Protein AF-A0A6G5R2A5-F1 (afdb_monomer_lite)

Sequence (78 aa):
MKLTFEIENEVDLVDEIIPALNAISHITHALPYHTKGVGINHNRDCETHYFLSCLIDDIADEIKAYADRKTKEAKEIK

Structure (mmCIF, N/CA/C/O backbone):
data_AF-A0A6G5R2A5-F1
#
_entry.id   AF-A0A6G5R2A5-F1
#
loop_
_atom_site.group_PDB
_atom_site.id
_atom_site.type_symbol
_atom_site.label_atom_id
_atom_site.label_alt_id
_atom_site.label_comp_id
_atom_site.label_asym_id
_atom_site.label_entity_id
_atom_site.label_seq_id
_atom_site.pdbx_PDB_ins_code
_atom_site.Cartn_x
_atom_site.Cartn_y
_atom_site.Cartn_z
_atom_site.occupancy
_atom_site.B_iso_or_equiv
_atom_site.auth_seq_id
_atom_site.auth_comp_id
_atom_site.auth_asym_id
_atom_site.auth_atom_id
_atom_site.pdbx_PDB_model_num
ATOM 1 N N . MET A 1 1 ? -2.893 12.534 -7.344 1.00 59.09 1 MET A N 1
ATOM 2 C CA . MET A 1 1 ? -3.811 11.477 -7.816 1.00 59.09 1 MET A CA 1
ATOM 3 C C . MET A 1 1 ? -4.107 10.621 -6.605 1.00 59.09 1 MET A C 1
ATOM 5 O O . MET A 1 1 ? -3.152 10.354 -5.895 1.00 59.09 1 MET A O 1
ATOM 9 N N . LYS A 1 2 ? -5.370 10.285 -6.338 1.00 65.12 2 LYS A N 1
ATOM 10 C CA . LYS A 1 2 ? -5.742 9.406 -5.228 1.00 6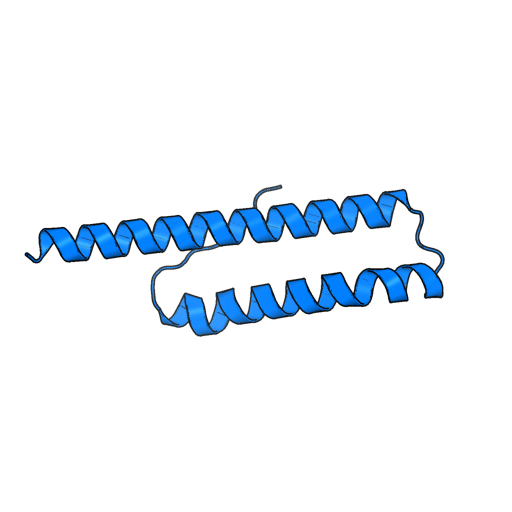5.12 2 LYS A CA 1
ATOM 11 C C . LYS A 1 2 ? -6.308 8.125 -5.819 1.00 65.12 2 LYS A C 1
ATOM 13 O O . LYS A 1 2 ? -7.250 8.209 -6.608 1.00 65.12 2 LYS A O 1
ATOM 18 N N . LEU A 1 3 ? -5.700 6.990 -5.507 1.00 71.06 3 LEU A N 1
ATOM 19 C CA . LEU A 1 3 ? -6.264 5.683 -5.817 1.00 71.06 3 LEU A CA 1
ATOM 20 C C . LEU A 1 3 ? -7.108 5.244 -4.627 1.00 71.06 3 LEU A C 1
ATOM 22 O O . LEU A 1 3 ? -6.701 5.354 -3.475 1.00 71.06 3 LEU A O 1
ATOM 26 N N . THR A 1 4 ? -8.333 4.823 -4.910 1.00 71.88 4 THR A N 1
ATOM 27 C CA . THR A 1 4 ? -9.266 4.346 -3.895 1.00 71.88 4 THR A CA 1
ATOM 28 C C . THR A 1 4 ? -9.081 2.848 -3.730 1.00 71.88 4 THR A C 1
ATOM 30 O O . THR A 1 4 ? -9.298 2.096 -4.679 1.00 71.88 4 THR A O 1
ATOM 33 N N . PHE A 1 5 ? -8.678 2.448 -2.531 1.00 79.44 5 PHE A N 1
ATOM 34 C CA . PHE A 1 5 ? -8.726 1.072 -2.059 1.00 79.44 5 PHE A CA 1
ATOM 35 C C . PHE A 1 5 ? -9.928 0.953 -1.127 1.00 79.44 5 PHE A C 1
ATOM 37 O O . PHE A 1 5 ? -10.222 1.896 -0.395 1.00 79.44 5 PHE A O 1
ATOM 44 N N . GLU A 1 6 ? -10.621 -0.177 -1.158 1.00 84.12 6 GLU A N 1
ATOM 45 C CA . GLU A 1 6 ? -11.694 -0.479 -0.213 1.00 84.12 6 GLU A CA 1
ATOM 46 C C . GLU A 1 6 ? -11.334 -1.792 0.472 1.00 84.12 6 GLU A C 1
ATOM 48 O O . GLU A 1 6 ? -11.140 -2.808 -0.185 1.00 84.12 6 GLU A O 1
ATOM 53 N N . ILE A 1 7 ? -11.168 -1.744 1.795 1.00 89.44 7 ILE A N 1
ATOM 54 C CA . ILE A 1 7 ? -10.901 -2.932 2.608 1.00 89.44 7 ILE A CA 1
ATOM 55 C C . ILE A 1 7 ? -12.156 -3.188 3.432 1.00 89.44 7 ILE A C 1
ATOM 57 O O . ILE A 1 7 ? -12.390 -2.547 4.464 1.00 89.44 7 ILE A O 1
ATOM 61 N N . GLU A 1 8 ? -12.998 -4.096 2.966 1.00 90.19 8 GLU A N 1
ATOM 62 C CA . GLU A 1 8 ? -14.226 -4.474 3.655 1.00 90.19 8 GLU A CA 1
ATOM 63 C C . GLU A 1 8 ? -13.951 -5.545 4.712 1.00 90.19 8 GLU A C 1
ATOM 65 O O . GLU A 1 8 ? -14.571 -5.555 5.780 1.00 90.19 8 GLU A O 1
ATOM 70 N N . ASN A 1 9 ? -13.002 -6.440 4.441 1.00 88.44 9 ASN A N 1
ATOM 71 C CA . ASN A 1 9 ? -12.756 -7.611 5.268 1.00 88.44 9 ASN A CA 1
ATOM 72 C C . ASN A 1 9 ? -11.294 -8.105 5.205 1.00 88.44 9 ASN A C 1
ATOM 74 O O . ASN A 1 9 ? -10.430 -7.559 4.518 1.00 88.44 9 ASN A O 1
ATOM 78 N N . GLU A 1 10 ? -11.000 -9.146 5.985 1.00 90.12 10 GLU A N 1
ATOM 79 C CA . GLU A 1 10 ? -9.668 -9.739 6.088 1.00 90.12 10 GLU A CA 1
ATOM 80 C C . GLU A 1 10 ? -9.199 -10.434 4.797 1.00 90.12 10 GLU A C 1
ATOM 82 O O . GLU A 1 10 ? -7.993 -10.560 4.594 1.00 90.12 10 GLU A O 1
ATOM 87 N N . VAL A 1 11 ? -10.118 -10.877 3.933 1.00 91.62 11 VAL A N 1
ATOM 88 C CA . VAL A 1 11 ? -9.787 -11.468 2.627 1.00 91.62 11 VAL A CA 1
ATOM 89 C C . VAL A 1 11 ? -9.204 -10.398 1.713 1.00 91.62 11 VAL A C 1
ATOM 91 O O . VAL A 1 11 ? -8.144 -10.630 1.146 1.00 91.62 11 VAL A O 1
ATOM 94 N N . ASP A 1 12 ? -9.787 -9.198 1.666 1.00 88.94 12 ASP A N 1
ATOM 95 C CA . ASP A 1 12 ? -9.284 -8.093 0.832 1.00 88.94 12 ASP A CA 1
ATOM 96 C C . ASP A 1 12 ? -7.845 -7.703 1.227 1.00 88.94 12 ASP A C 1
ATOM 98 O O . ASP A 1 12 ? -6.982 -7.442 0.384 1.00 88.94 12 ASP A O 1
ATOM 102 N N . LEU A 1 13 ? -7.533 -7.740 2.530 1.00 87.31 13 LEU A N 1
ATOM 103 C CA . LEU A 1 13 ? -6.166 -7.532 3.017 1.00 87.31 13 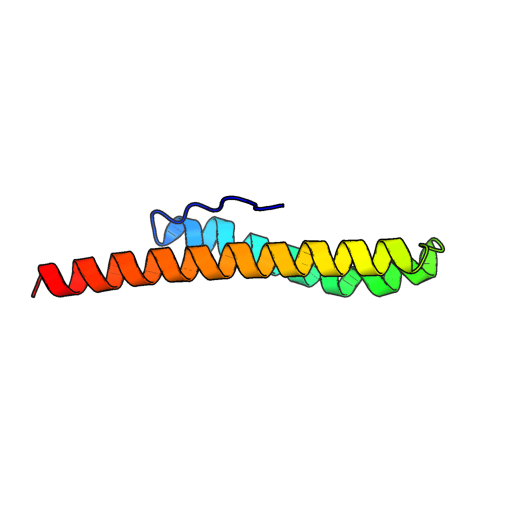LEU A CA 1
ATOM 104 C C . LEU A 1 13 ? -5.184 -8.571 2.458 1.00 87.31 13 LEU A C 1
ATOM 106 O O . LEU A 1 13 ? -4.063 -8.219 2.079 1.00 87.31 13 LEU A O 1
ATOM 110 N N . VAL A 1 14 ? -5.579 -9.844 2.448 1.00 92.00 14 VAL A N 1
ATOM 111 C CA . VAL A 1 14 ? -4.704 -10.962 2.074 1.00 92.00 14 VAL A CA 1
ATOM 112 C C . VAL A 1 14 ? -4.583 -11.109 0.563 1.00 92.00 14 VAL A C 1
ATOM 114 O O . VAL A 1 14 ? -3.472 -11.294 0.062 1.00 92.00 14 VAL A O 1
ATOM 117 N N . ASP A 1 15 ? -5.696 -10.999 -0.150 1.00 91.81 15 ASP A N 1
ATOM 118 C CA . ASP A 1 15 ? -5.789 -11.335 -1.567 1.00 91.81 15 ASP A CA 1
ATOM 119 C C . ASP A 1 15 ? -5.569 -10.119 -2.479 1.00 91.81 15 ASP A C 1
ATOM 121 O O . ASP A 1 15 ? -5.193 -10.295 -3.639 1.00 91.81 15 ASP A O 1
ATOM 125 N N . GLU A 1 16 ? -5.714 -8.889 -1.968 1.00 89.19 16 GLU A N 1
ATOM 126 C CA . GLU A 1 16 ? -5.556 -7.667 -2.768 1.00 89.19 16 GLU A CA 1
ATOM 127 C C . GLU A 1 16 ? -4.432 -6.764 -2.252 1.00 89.19 16 GLU A C 1
ATOM 129 O O . GLU A 1 16 ? -3.481 -6.470 -2.985 1.00 89.19 16 GLU A O 1
ATOM 134 N N . ILE A 1 17 ? -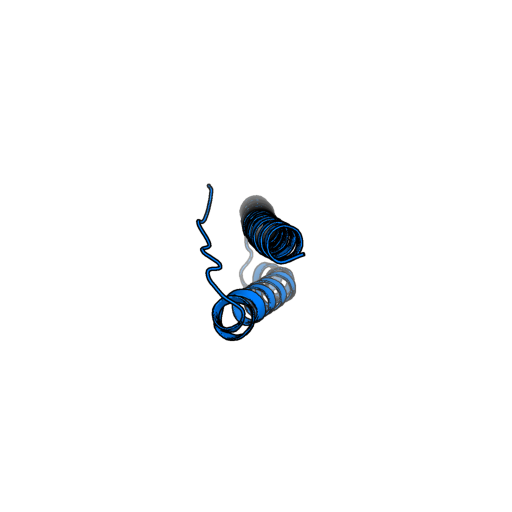4.482 -6.358 -0.979 1.00 91.31 17 ILE A N 1
ATOM 135 C CA . ILE A 1 17 ? -3.557 -5.351 -0.434 1.00 91.31 17 ILE A CA 1
ATOM 136 C C . ILE A 1 17 ? -2.123 -5.878 -0.333 1.00 91.31 17 ILE A C 1
ATOM 138 O O . ILE A 1 17 ? -1.186 -5.215 -0.785 1.00 91.31 17 ILE A O 1
ATOM 142 N N . ILE A 1 18 ? -1.923 -7.076 0.226 1.00 90.69 18 ILE A N 1
ATOM 143 C CA . ILE A 1 18 ? -0.586 -7.679 0.326 1.00 90.69 18 ILE A CA 1
ATOM 144 C C . ILE A 1 18 ? 0.037 -7.888 -1.071 1.00 90.69 18 ILE A C 1
ATOM 146 O O . ILE A 1 18 ? 1.179 -7.460 -1.281 1.00 90.69 18 ILE A O 1
ATOM 150 N N . PRO A 1 19 ? -0.663 -8.483 -2.058 1.00 91.88 19 PRO A N 1
ATOM 151 C CA . PRO A 1 19 ? -0.158 -8.588 -3.425 1.00 91.88 19 PRO A CA 1
ATOM 152 C C . PRO A 1 19 ? 0.141 -7.237 -4.078 1.00 91.88 19 PRO A C 1
ATOM 154 O O . PRO A 1 19 ? 1.183 -7.108 -4.726 1.00 91.88 19 PRO A O 1
ATOM 157 N N . ALA A 1 20 ? -0.705 -6.222 -3.876 1.00 91.00 20 ALA A N 1
ATOM 158 C CA . ALA A 1 20 ? -0.471 -4.878 -4.401 1.00 91.00 20 ALA A CA 1
ATOM 159 C C . ALA A 1 20 ? 0.818 -4.261 -3.834 1.00 91.00 20 ALA A C 1
ATOM 161 O O . ALA A 1 20 ? 1.654 -3.765 -4.593 1.00 91.00 20 ALA A O 1
ATOM 162 N N . LEU A 1 21 ? 1.039 -4.363 -2.519 1.00 93.06 21 LEU A N 1
ATOM 163 C CA . LEU A 1 21 ? 2.269 -3.894 -1.872 1.00 93.06 21 LEU A CA 1
ATOM 164 C C . LEU A 1 21 ? 3.509 -4.651 -2.368 1.00 93.06 21 LEU A C 1
ATOM 166 O O . LEU A 1 21 ? 4.548 -4.038 -2.625 1.00 93.06 21 LEU A O 1
ATOM 170 N N . ASN A 1 22 ? 3.402 -5.967 -2.572 1.00 94.12 22 ASN A N 1
ATOM 171 C CA . ASN A 1 22 ? 4.481 -6.770 -3.152 1.00 94.12 22 ASN A CA 1
ATOM 172 C C . ASN A 1 22 ? 4.810 -6.335 -4.589 1.00 94.12 22 ASN A C 1
ATOM 174 O O . ASN A 1 22 ? 5.985 -6.218 -4.945 1.00 94.12 22 ASN A O 1
ATOM 178 N N . ALA A 1 23 ? 3.794 -6.050 -5.407 1.00 91.94 23 ALA A N 1
ATOM 179 C CA . ALA A 1 23 ? 3.983 -5.550 -6.765 1.00 91.94 23 ALA A CA 1
ATOM 180 C C . ALA A 1 23 ? 4.660 -4.169 -6.768 1.00 91.94 23 ALA A C 1
ATOM 182 O O . ALA A 1 23 ? 5.629 -3.965 -7.500 1.00 91.94 23 ALA A O 1
ATOM 183 N N . ILE A 1 24 ? 4.219 -3.247 -5.904 1.00 92.81 24 ILE A N 1
ATOM 184 C CA . ILE A 1 24 ? 4.840 -1.924 -5.730 1.00 92.81 24 ILE A CA 1
ATOM 185 C C . ILE A 1 24 ? 6.306 -2.064 -5.314 1.00 92.81 24 ILE A C 1
ATOM 187 O O . ILE A 1 24 ? 7.174 -1.402 -5.888 1.00 92.81 24 ILE A O 1
ATOM 191 N N . SER A 1 25 ? 6.605 -2.946 -4.357 1.00 91.75 25 SER A N 1
ATOM 192 C CA . SER A 1 25 ? 7.976 -3.221 -3.918 1.00 91.75 25 SER A CA 1
ATOM 193 C C . SER A 1 25 ? 8.848 -3.711 -5.078 1.00 91.75 25 SER A C 1
ATOM 195 O O . SER A 1 25 ? 9.930 -3.168 -5.319 1.00 91.75 25 SER A O 1
ATOM 197 N N . HIS A 1 26 ? 8.342 -4.668 -5.862 1.00 92.44 26 HIS A N 1
ATOM 198 C CA . H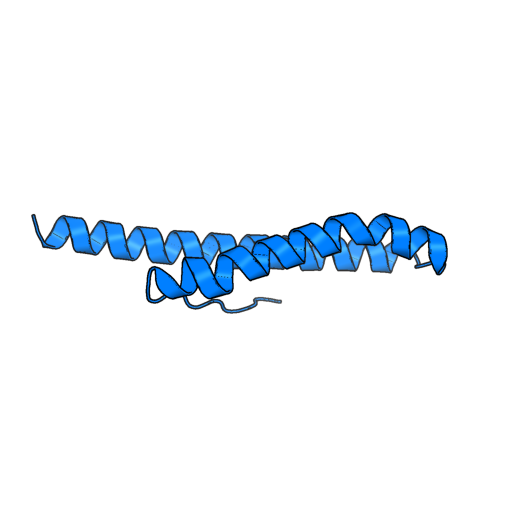IS A 1 26 ? 9.050 -5.200 -7.022 1.00 92.44 26 HIS A CA 1
ATOM 199 C C . HIS A 1 26 ? 9.329 -4.120 -8.075 1.00 92.44 26 HIS A C 1
ATOM 201 O O . HIS A 1 26 ? 10.462 -3.996 -8.541 1.00 92.44 26 HIS A O 1
ATOM 207 N N . ILE A 1 27 ? 8.327 -3.302 -8.414 1.00 89.50 27 ILE A N 1
ATOM 208 C CA . ILE A 1 27 ? 8.475 -2.188 -9.363 1.00 89.50 27 ILE A CA 1
ATOM 209 C C . ILE A 1 27 ? 9.510 -1.186 -8.844 1.00 89.50 27 ILE A C 1
ATOM 211 O O . ILE A 1 27 ? 10.428 -0.823 -9.577 1.00 89.50 27 ILE A O 1
ATOM 215 N N . THR A 1 28 ? 9.416 -0.796 -7.571 1.00 89.44 28 THR A N 1
ATOM 216 C CA . THR A 1 28 ? 10.366 0.128 -6.930 1.00 89.44 28 THR A CA 1
ATOM 217 C C . THR A 1 28 ? 11.802 -0.392 -7.024 1.00 89.44 28 THR A C 1
ATOM 219 O O . THR A 1 28 ? 12.720 0.362 -7.335 1.00 89.44 28 THR A O 1
ATOM 222 N N . HIS A 1 29 ? 12.011 -1.693 -6.810 1.00 87.50 29 HIS A N 1
ATOM 223 C CA . HIS A 1 29 ? 13.326 -2.320 -6.957 1.00 87.50 29 HIS A CA 1
ATOM 224 C C . HIS A 1 29 ? 13.792 -2.431 -8.413 1.00 87.50 29 HIS A C 1
ATOM 226 O O . HIS A 1 29 ? 14.988 -2.311 -8.676 1.00 87.50 29 HIS A O 1
ATOM 232 N N . ALA A 1 30 ? 12.886 -2.657 -9.365 1.00 85.31 30 ALA A N 1
ATOM 233 C CA . ALA A 1 30 ? 13.220 -2.810 -10.779 1.00 85.31 30 ALA A CA 1
ATOM 234 C C . ALA A 1 30 ? 13.551 -1.474 -11.471 1.00 85.31 30 ALA A C 1
ATOM 236 O O . ALA A 1 30 ? 14.349 -1.452 -12.415 1.00 85.31 30 ALA A O 1
ATOM 237 N N . LEU A 1 31 ? 12.977 -0.359 -11.001 1.00 83.56 31 LEU A N 1
ATOM 238 C CA . LEU A 1 31 ? 13.102 0.964 -11.624 1.00 83.56 31 LEU A CA 1
ATOM 239 C C . LEU A 1 31 ? 14.554 1.390 -11.914 1.00 83.56 31 LEU A C 1
ATOM 241 O O . LEU A 1 31 ? 14.843 1.696 -13.074 1.00 83.56 31 LEU A O 1
ATOM 245 N N . PRO A 1 32 ? 15.508 1.329 -10.961 1.00 78.88 32 PRO A N 1
ATOM 246 C CA . PRO A 1 32 ? 16.898 1.728 -11.206 1.00 78.88 32 PRO A CA 1
ATOM 247 C C . PRO A 1 32 ? 17.629 0.891 -12.266 1.00 78.88 32 PRO A C 1
ATOM 249 O O . PRO A 1 32 ? 18.603 1.347 -12.868 1.00 78.88 32 PRO A O 1
ATOM 252 N N . TYR A 1 33 ? 17.210 -0.359 -12.479 1.00 77.94 33 TYR A N 1
ATOM 253 C CA . TYR A 1 33 ? 17.782 -1.221 -13.517 1.00 77.94 33 TYR A CA 1
ATOM 254 C C . TYR A 1 33 ? 17.198 -0.882 -14.883 1.00 77.94 33 TYR A C 1
ATOM 256 O O . TYR A 1 33 ? 17.917 -0.867 -15.884 1.00 77.94 33 TYR A O 1
ATOM 264 N N . HIS A 1 34 ? 15.908 -0.546 -14.914 1.00 68.94 34 HIS A N 1
ATOM 265 C CA . HIS A 1 34 ? 15.243 -0.134 -16.134 1.00 68.94 34 HIS A CA 1
ATOM 266 C C . HIS A 1 34 ? 15.786 1.217 -16.622 1.00 68.94 34 HIS A C 1
ATOM 268 O O . HIS A 1 34 ? 16.126 1.337 -17.798 1.00 68.94 34 HIS A O 1
ATOM 274 N N . THR A 1 35 ? 15.980 2.199 -15.735 1.00 67.06 35 THR A N 1
ATOM 275 C CA . THR A 1 35 ? 16.521 3.525 -16.093 1.00 67.06 35 THR A CA 1
ATOM 276 C C . THR A 1 35 ? 17.909 3.444 -16.732 1.00 67.06 35 THR A C 1
ATOM 278 O O . THR A 1 35 ? 18.160 4.129 -17.726 1.00 67.06 35 THR A O 1
ATOM 281 N N . LYS A 1 36 ? 18.775 2.544 -16.243 1.00 67.00 36 LYS A N 1
ATOM 282 C CA . LYS A 1 36 ? 20.113 2.279 -16.806 1.00 67.00 36 LYS A CA 1
ATOM 283 C C . LYS A 1 36 ? 20.085 1.609 -18.184 1.00 67.00 36 LYS A C 1
ATOM 285 O O . LYS A 1 36 ? 20.978 1.861 -18.985 1.00 67.00 36 LYS A O 1
ATOM 290 N N . GLY A 1 37 ? 19.092 0.759 -18.458 1.00 66.75 37 GLY A N 1
ATOM 291 C CA . GLY A 1 37 ? 19.008 -0.016 -19.703 1.00 66.75 37 GLY A CA 1
ATOM 292 C C . GLY A 1 37 ? 18.384 0.724 -20.892 1.00 66.75 37 GLY A C 1
ATOM 293 O O . GLY A 1 37 ? 18.746 0.449 -22.031 1.00 66.75 37 GLY A O 1
ATOM 294 N N . VAL A 1 38 ? 17.463 1.664 -20.647 1.00 64.88 38 VAL A N 1
ATOM 295 C CA . VAL A 1 38 ? 16.701 2.377 -21.705 1.00 64.88 38 VAL A CA 1
ATOM 296 C C . VAL A 1 38 ? 16.934 3.890 -21.736 1.00 64.88 38 VAL A C 1
ATOM 298 O O . VAL A 1 38 ? 16.334 4.578 -22.557 1.00 64.88 38 VAL A O 1
ATOM 301 N N . GLY A 1 39 ? 17.812 4.425 -20.880 1.00 63.19 39 GLY A N 1
ATOM 302 C CA . GLY A 1 39 ? 18.140 5.855 -20.878 1.00 63.19 39 GLY A CA 1
ATOM 303 C C . GLY A 1 39 ? 16.959 6.738 -20.463 1.00 63.19 39 GLY A C 1
ATOM 304 O O . GLY A 1 39 ? 16.702 7.771 -21.081 1.00 63.19 39 GLY A O 1
ATOM 305 N N . ILE A 1 40 ? 16.203 6.318 -19.443 1.00 66.38 40 ILE A N 1
ATOM 306 C CA . ILE A 1 40 ? 15.068 7.095 -18.923 1.00 66.38 40 ILE A CA 1
ATOM 307 C C . ILE A 1 40 ? 15.587 8.429 -18.368 1.00 66.38 40 ILE A C 1
ATOM 309 O O . ILE A 1 40 ? 16.536 8.462 -17.588 1.00 66.38 40 ILE A O 1
ATOM 313 N N . ASN A 1 41 ? 14.953 9.535 -18.770 1.00 73.06 41 ASN A N 1
ATOM 314 C CA . ASN A 1 41 ? 15.245 10.866 -18.238 1.00 73.06 41 ASN A CA 1
ATOM 315 C C . ASN A 1 41 ? 14.970 10.895 -16.722 1.00 73.06 41 ASN A C 1
ATOM 317 O O . ASN A 1 41 ? 13.888 10.493 -16.297 1.00 73.06 41 ASN A O 1
ATOM 321 N N . HIS A 1 42 ? 15.918 11.416 -15.940 1.00 76.75 42 HIS A N 1
ATOM 322 C CA . HIS A 1 42 ? 15.839 11.596 -14.486 1.00 76.75 42 HIS A CA 1
ATOM 323 C C . HIS A 1 42 ? 14.484 12.138 -13.998 1.00 76.75 42 HIS A C 1
ATOM 325 O O . HIS A 1 42 ? 13.953 11.648 -13.007 1.00 76.75 42 HIS A O 1
ATOM 331 N N . ASN A 1 43 ? 13.865 13.065 -14.738 1.00 80.75 43 ASN A N 1
ATOM 332 C CA . ASN A 1 43 ? 12.549 13.604 -14.378 1.00 80.75 43 ASN A CA 1
ATOM 333 C C . ASN A 1 43 ? 11.454 12.523 -14.326 1.00 80.75 43 ASN A C 1
ATOM 335 O O . ASN A 1 43 ? 10.662 12.505 -13.391 1.00 80.75 43 ASN A O 1
ATOM 339 N N . ARG A 1 44 ? 11.436 11.585 -15.284 1.00 79.75 44 ARG A N 1
ATOM 340 C CA . ARG A 1 44 ? 10.461 10.479 -15.305 1.00 79.75 44 ARG A CA 1
ATOM 341 C C . ARG A 1 44 ? 10.702 9.477 -14.182 1.00 79.75 44 ARG A C 1
ATOM 343 O O . ARG A 1 44 ? 9.755 8.873 -13.685 1.00 79.75 44 ARG A O 1
ATOM 350 N N . ASP A 1 45 ? 11.958 9.297 -13.788 1.00 82.81 45 ASP A N 1
ATOM 351 C CA . ASP A 1 45 ? 12.313 8.455 -12.648 1.00 82.81 45 ASP A CA 1
ATOM 352 C C . ASP A 1 45 ? 11.771 9.059 -11.346 1.00 82.81 45 ASP A C 1
ATOM 354 O O . ASP A 1 45 ? 11.067 8.384 -10.597 1.00 82.81 45 ASP A O 1
ATOM 358 N N . CYS A 1 46 ? 11.988 10.360 -11.123 1.00 83.56 46 CYS A N 1
ATOM 359 C CA . CYS A 1 46 ? 11.426 11.075 -9.976 1.00 83.56 46 CYS A CA 1
ATOM 360 C C . CYS A 1 46 ? 9.890 11.068 -9.966 1.00 83.56 46 CYS A C 1
ATOM 362 O O . CYS A 1 46 ? 9.297 10.815 -8.920 1.00 83.56 46 CYS A O 1
ATOM 364 N N . GLU A 1 47 ? 9.241 11.299 -11.112 1.00 87.44 47 GLU A N 1
ATOM 365 C CA . GLU A 1 47 ? 7.778 11.228 -11.236 1.00 87.44 47 GLU A CA 1
ATOM 366 C C . GLU A 1 47 ? 7.243 9.832 -10.892 1.00 87.44 47 GLU A C 1
ATOM 368 O O . GLU A 1 47 ? 6.232 9.714 -10.201 1.00 87.44 47 GLU A O 1
ATOM 373 N N . THR A 1 48 ? 7.940 8.772 -11.315 1.00 87.44 48 THR A N 1
ATOM 374 C CA . THR A 1 48 ? 7.531 7.393 -11.015 1.00 87.44 48 THR A CA 1
ATOM 375 C C . THR A 1 48 ? 7.699 7.074 -9.531 1.00 87.44 48 THR A C 1
ATOM 377 O O . THR A 1 48 ? 6.797 6.503 -8.925 1.00 87.44 48 THR A O 1
ATOM 380 N N . HIS A 1 49 ? 8.808 7.489 -8.915 1.00 87.94 49 HIS A N 1
ATOM 381 C CA . HIS A 1 49 ? 9.005 7.327 -7.474 1.00 87.94 49 HIS A CA 1
ATOM 382 C C . HIS A 1 49 ? 7.945 8.086 -6.667 1.00 87.94 49 HIS A C 1
ATOM 384 O O . HIS A 1 49 ? 7.388 7.529 -5.724 1.00 87.94 49 HIS A O 1
ATOM 390 N N . TYR A 1 50 ? 7.622 9.321 -7.065 1.00 89.62 50 TYR A N 1
ATOM 391 C CA . TYR A 1 50 ? 6.567 10.114 -6.431 1.00 89.62 50 TYR A CA 1
ATOM 392 C C . TYR A 1 50 ? 5.189 9.450 -6.563 1.00 89.62 50 TYR A C 1
ATOM 394 O O . TYR A 1 50 ? 4.430 9.362 -5.598 1.00 89.62 50 TYR A O 1
ATOM 402 N N . PHE A 1 51 ? 4.875 8.923 -7.746 1.00 90.44 51 PHE A N 1
ATOM 403 C CA . PHE A 1 51 ? 3.644 8.176 -7.975 1.00 90.44 51 PHE A CA 1
ATOM 404 C C . PHE A 1 51 ? 3.546 6.939 -7.072 1.00 90.44 51 PHE A C 1
ATOM 406 O O . PHE A 1 51 ? 2.511 6.717 -6.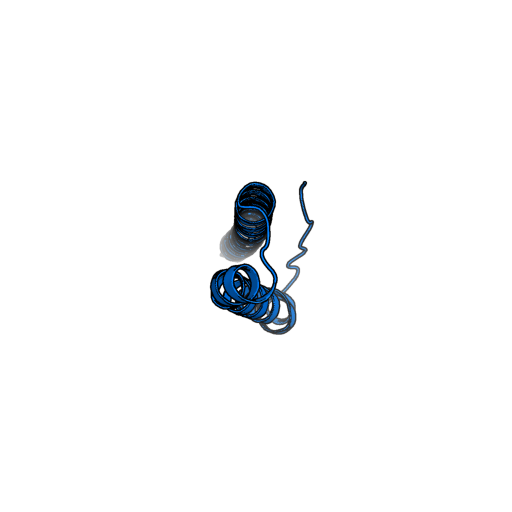446 1.00 90.44 51 PHE A O 1
ATOM 413 N N . LEU A 1 52 ? 4.629 6.160 -6.964 1.00 92.19 52 LEU A N 1
ATOM 414 C CA . LEU A 1 52 ? 4.675 4.978 -6.103 1.00 92.19 52 LEU A CA 1
ATOM 415 C C . LEU A 1 52 ? 4.564 5.340 -4.619 1.00 92.19 52 LEU A C 1
ATOM 417 O O . LEU A 1 52 ? 3.895 4.618 -3.886 1.00 92.19 52 LEU A O 1
ATOM 421 N N . SER A 1 53 ? 5.147 6.459 -4.172 1.00 91.00 53 SER A N 1
ATOM 422 C CA . SER A 1 53 ? 4.960 6.910 -2.787 1.00 91.00 53 SER A CA 1
ATOM 423 C C . SER A 1 53 ? 3.509 7.284 -2.494 1.00 91.00 53 SER A C 1
ATOM 425 O O . SER A 1 53 ? 2.977 6.840 -1.485 1.00 91.00 53 SER A O 1
ATOM 427 N N . CYS A 1 54 ? 2.833 8.000 -3.402 1.00 91.81 54 CYS A N 1
ATOM 428 C CA . CYS A 1 54 ? 1.413 8.317 -3.224 1.00 91.81 54 CYS A CA 1
ATOM 429 C C . CYS A 1 54 ? 0.543 7.053 -3.152 1.00 91.81 54 CYS A C 1
ATOM 431 O O . CYS A 1 54 ? -0.388 6.994 -2.361 1.00 91.81 54 CYS A O 1
ATOM 433 N N . LEU A 1 55 ? 0.871 6.031 -3.947 1.00 91.62 55 LEU A N 1
ATOM 434 C CA . LEU A 1 55 ? 0.214 4.722 -3.906 1.00 91.62 55 LEU A CA 1
ATOM 435 C C . LEU A 1 55 ? 0.336 4.047 -2.535 1.00 91.62 55 LEU A C 1
ATOM 437 O O . LEU A 1 55 ? -0.637 3.492 -2.033 1.00 91.62 55 LEU A O 1
ATOM 441 N N . ILE A 1 56 ? 1.529 4.085 -1.939 1.00 93.12 56 ILE A N 1
ATOM 442 C CA . ILE A 1 56 ? 1.774 3.512 -0.611 1.00 93.12 56 ILE A CA 1
ATOM 443 C C . ILE A 1 56 ? 0.995 4.288 0.456 1.00 93.12 56 ILE A C 1
ATOM 445 O O . ILE A 1 56 ? 0.379 3.662 1.318 1.00 93.12 56 ILE A O 1
ATOM 449 N N . ASP A 1 57 ? 0.999 5.621 0.383 1.00 93.00 57 ASP A N 1
ATOM 450 C CA . ASP A 1 57 ? 0.266 6.478 1.320 1.00 93.00 57 ASP A CA 1
ATOM 451 C C . ASP A 1 57 ? -1.248 6.206 1.262 1.00 93.00 57 ASP A C 1
ATOM 453 O O . ASP A 1 57 ? -1.879 6.021 2.301 1.00 93.00 57 ASP A O 1
ATOM 457 N N . ASP A 1 58 ? -1.817 6.087 0.056 1.00 91.25 58 ASP A N 1
ATOM 458 C CA . ASP A 1 58 ? -3.239 5.774 -0.138 1.00 91.25 58 ASP A CA 1
ATOM 459 C C . ASP A 1 58 ? -3.614 4.397 0.452 1.00 91.25 58 ASP A C 1
ATOM 461 O O . ASP A 1 58 ? -4.645 4.267 1.116 1.00 91.25 58 ASP A O 1
ATOM 465 N N . ILE A 1 59 ? -2.769 3.372 0.266 1.00 92.62 59 ILE A N 1
ATOM 466 C CA . ILE A 1 59 ? -2.974 2.043 0.874 1.00 92.62 59 ILE A CA 1
ATOM 467 C C . ILE A 1 59 ? -2.899 2.129 2.405 1.00 92.62 59 ILE A C 1
ATOM 469 O O . ILE A 1 59 ? -3.704 1.512 3.104 1.00 92.62 59 ILE A O 1
ATOM 473 N N . ALA A 1 60 ? -1.937 2.881 2.943 1.00 92.94 60 ALA A N 1
ATOM 474 C CA . ALA A 1 60 ? -1.755 3.023 4.385 1.00 92.94 60 ALA A CA 1
ATOM 475 C C . ALA A 1 60 ? -2.959 3.704 5.055 1.00 92.94 60 ALA A C 1
ATOM 477 O O . ALA A 1 60 ? -3.399 3.263 6.122 1.00 92.94 60 ALA A O 1
ATOM 478 N N . ASP A 1 61 ? -3.510 4.738 4.416 1.00 93.12 61 ASP A N 1
ATOM 479 C CA . ASP A 1 61 ? -4.719 5.420 4.876 1.00 93.12 61 ASP A CA 1
ATOM 480 C C . ASP A 1 61 ? -5.922 4.467 4.932 1.00 93.12 61 ASP A C 1
ATOM 482 O O . ASP A 1 61 ? -6.659 4.477 5.923 1.00 93.12 61 ASP A O 1
ATOM 486 N N . GLU A 1 62 ? -6.098 3.597 3.933 1.00 92.44 62 GLU A N 1
ATOM 487 C CA . GLU A 1 62 ? -7.219 2.649 3.933 1.00 92.44 62 GLU A CA 1
ATOM 488 C C . GLU A 1 62 ? -7.038 1.525 4.964 1.00 92.44 62 GLU A C 1
ATOM 490 O O . GLU A 1 62 ? -7.981 1.196 5.687 1.00 92.44 62 GLU A O 1
ATOM 495 N N . ILE A 1 63 ? -5.822 0.982 5.125 1.00 93.31 63 ILE A N 1
ATOM 496 C CA . ILE A 1 63 ? -5.528 0.001 6.188 1.00 93.31 63 ILE A CA 1
ATOM 497 C C . ILE A 1 63 ? -5.861 0.593 7.560 1.00 93.31 63 ILE A C 1
ATOM 499 O O . ILE A 1 63 ? -6.447 -0.081 8.413 1.00 93.31 63 ILE A O 1
ATOM 503 N N . LYS A 1 64 ? -5.508 1.863 7.785 1.00 94.19 64 LYS A N 1
ATOM 504 C CA . LYS A 1 64 ? -5.839 2.565 9.024 1.00 94.19 64 LYS A CA 1
ATOM 505 C C . LYS A 1 64 ? -7.348 2.728 9.190 1.00 94.19 64 LYS A C 1
ATOM 507 O O . LYS A 1 64 ? -7.861 2.424 10.265 1.00 94.19 64 LYS A O 1
ATOM 512 N N . ALA A 1 65 ? -8.055 3.162 8.146 1.00 92.19 65 ALA A N 1
ATOM 513 C CA . ALA A 1 65 ? -9.507 3.308 8.181 1.00 92.19 65 ALA A CA 1
ATOM 514 C C . ALA A 1 65 ? -10.201 1.980 8.526 1.00 92.19 65 ALA A C 1
ATOM 516 O O . ALA A 1 65 ? -11.095 1.950 9.375 1.00 92.19 65 ALA A O 1
ATOM 517 N N . TYR A 1 66 ? -9.748 0.871 7.940 1.00 93.19 66 TYR A N 1
ATOM 518 C CA . TYR A 1 66 ? -10.217 -0.471 8.272 1.00 93.19 66 TYR A CA 1
ATOM 519 C C . TYR A 1 66 ? -9.933 -0.859 9.732 1.00 93.19 66 TYR A C 1
ATOM 521 O O . TYR A 1 66 ? -10.832 -1.316 10.444 1.00 93.19 66 TYR A O 1
ATOM 529 N N . ALA A 1 67 ? -8.709 -0.633 10.216 1.00 93.19 67 ALA A N 1
ATOM 530 C CA . ALA A 1 67 ? -8.334 -0.933 11.598 1.00 93.19 67 ALA A CA 1
ATOM 531 C C . ALA A 1 67 ? -9.155 -0.121 12.618 1.00 93.19 67 ALA A C 1
ATOM 533 O O . ALA A 1 67 ? -9.566 -0.653 13.657 1.00 93.19 67 ALA A O 1
ATOM 534 N N . ASP A 1 68 ? -9.439 1.147 12.312 1.00 94.31 68 ASP A N 1
ATOM 535 C CA . ASP A 1 68 ? -10.290 2.013 13.125 1.00 94.31 68 ASP A CA 1
ATOM 536 C C . ASP A 1 68 ? -11.740 1.493 13.164 1.00 94.31 68 ASP A C 1
ATOM 538 O O . ASP A 1 68 ? -12.329 1.425 14.251 1.00 94.31 68 ASP A O 1
ATOM 542 N N . ARG A 1 69 ? -12.298 1.043 12.023 1.00 94.12 69 ARG A N 1
ATOM 543 C CA . ARG A 1 69 ? -13.627 0.396 11.952 1.00 94.12 69 ARG A CA 1
ATOM 544 C C . ARG A 1 69 ? -13.692 -0.847 12.845 1.00 94.12 69 ARG A C 1
ATOM 546 O O . ARG A 1 69 ? -14.527 -0.903 13.748 1.00 94.12 69 ARG A O 1
ATOM 553 N N . LYS A 1 70 ? -12.752 -1.785 12.688 1.00 91.88 70 LYS A N 1
ATOM 554 C CA . LYS A 1 70 ? -12.697 -3.031 13.481 1.00 91.88 70 LYS A CA 1
ATOM 555 C C . LYS A 1 70 ? -12.509 -2.773 14.976 1.00 91.88 70 LYS A C 1
ATOM 557 O O . LYS A 1 70 ? -13.119 -3.435 15.814 1.00 91.88 70 LYS A O 1
ATOM 562 N N . THR A 1 71 ? -11.698 -1.778 15.337 1.00 91.94 71 THR A N 1
ATOM 563 C CA . THR A 1 71 ? -11.494 -1.390 16.741 1.00 91.94 71 THR A CA 1
ATOM 564 C C . THR A 1 71 ? -12.764 -0.810 17.357 1.00 91.94 71 THR A C 1
ATOM 566 O O . THR A 1 71 ? -13.043 -1.050 18.535 1.00 91.94 71 THR A O 1
ATOM 569 N N . LYS A 1 72 ? -13.530 -0.030 16.587 1.00 93.31 72 LYS A N 1
ATOM 570 C CA . LYS A 1 72 ? -14.815 0.514 17.025 1.00 93.31 72 LYS A CA 1
ATOM 571 C C . LYS A 1 72 ? -15.838 -0.604 17.240 1.00 93.31 72 LYS A C 1
ATOM 573 O O .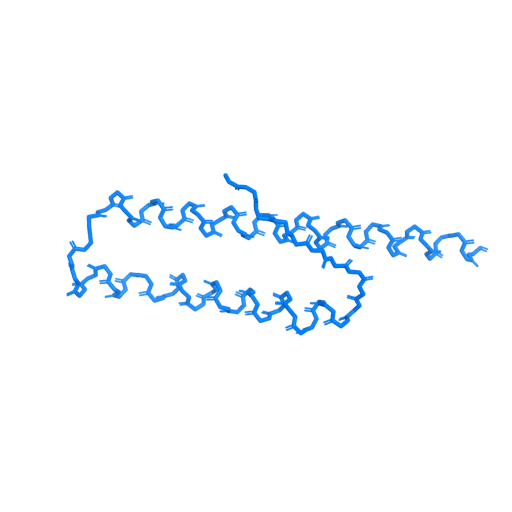 LYS A 1 72 ? -16.399 -0.679 18.329 1.00 93.31 72 LYS A O 1
ATOM 578 N N . GLU A 1 73 ? -15.996 -1.506 16.274 1.00 91.44 73 GLU A N 1
ATOM 579 C CA . GLU A 1 73 ? -16.879 -2.679 16.382 1.00 91.44 73 GLU A CA 1
ATOM 580 C C . GLU A 1 73 ? -16.551 -3.523 17.624 1.00 91.44 73 GLU A C 1
ATOM 582 O O . GLU A 1 73 ? -17.429 -3.853 18.419 1.00 91.44 73 GLU A O 1
ATOM 587 N N . ALA A 1 74 ? -15.265 -3.792 17.872 1.00 86.25 74 ALA A N 1
ATOM 588 C CA . ALA A 1 74 ? -14.822 -4.559 19.036 1.00 86.25 74 ALA A CA 1
ATOM 589 C C . ALA A 1 74 ? -15.134 -3.886 20.389 1.00 86.25 74 ALA A C 1
ATOM 591 O O . ALA A 1 74 ? -15.223 -4.570 21.411 1.00 86.25 74 ALA A O 1
ATOM 592 N N . LYS A 1 75 ? -15.269 -2.553 20.424 1.00 86.06 75 LYS A N 1
ATOM 593 C CA . LYS A 1 75 ? -15.648 -1.798 21.630 1.00 86.06 75 LYS A CA 1
ATOM 594 C C . LYS A 1 75 ? -17.156 -1.767 21.857 1.00 86.06 75 LYS A C 1
ATOM 596 O O . LYS A 1 75 ? -17.559 -1.669 23.005 1.00 86.06 75 LYS A O 1
ATOM 601 N N . GLU A 1 76 ? -17.962 -1.839 20.801 1.00 81.12 76 GLU A N 1
ATOM 602 C CA . GLU A 1 76 ? -19.432 -1.839 20.886 1.00 81.12 76 GLU A CA 1
ATOM 603 C C . GLU A 1 76 ? -20.001 -3.210 21.295 1.00 81.12 76 GLU A C 1
ATOM 605 O O . GLU A 1 76 ? -21.120 -3.291 21.792 1.00 81.12 76 GLU A O 1
ATOM 610 N N . ILE A 1 77 ? -19.222 -4.283 21.124 1.00 70.88 77 ILE A N 1
ATOM 611 C CA . ILE A 1 77 ? -19.576 -5.656 21.531 1.00 70.88 77 ILE A CA 1
ATOM 612 C C . ILE A 1 77 ? -19.229 -5.935 23.016 1.00 70.88 77 ILE A C 1
ATOM 614 O O . ILE A 1 77 ? -19.667 -6.944 23.571 1.00 70.88 77 ILE A O 1
ATOM 618 N N . LYS A 1 78 ? -18.451 -5.060 23.670 1.00 53.53 78 LYS A N 1
ATOM 619 C CA . LYS A 1 78 ? -18.076 -5.158 25.094 1.00 53.53 78 LYS A CA 1
ATOM 620 C C . LYS A 1 78 ? -19.050 -4.424 26.006 1.00 53.53 78 LYS A C 1
ATOM 622 O O . LYS A 1 78 ? -19.273 -4.958 27.115 1.00 53.53 78 LYS A O 1
#

Radius of gyration: 16.64 Å; chains: 1; bounding box: 40×25×47 Å

Secondary structure (DSSP, 8-state):
--PPP---SHHHIIIIIHHHHHHHHHHHHHHHHHHHHHT--HHHHHHHHHHHHHHHHHHHHHHHHHHHHHHHHHHH--

pLDDT: mean 85.16, std 9.93, range [53.53, 94.31]

Foldseek 3Di:
DADDDADPDPCCCVVPLVVVVVVLVVCLVCLVVVCVPPVDDPVVSVVVVVVSVNVVVNSVVNVVVVVVVVVVVVVVVD